Protein AF-A0A1T4PHZ6-F1 (afdb_monomer_lite)

Secondary structure (DSSP, 8-state):
-PPP---HHHHHHHHTTTT-HHHHHHHHHHHHHHHHHHHHHHHHHHHTTSS--SS-HHHHHHHHHHHHHHHHHHHHTT--HHHHHHHHHGGG-

Organism: NCBI:txid1122192

InterPro domains:
  IPR011075 Tetracyclin repressor-like, C-terminal domain [PF16925] (3-90)
  IPR036271 Tetracyclin repressor-like, C-terminal domain superfamily [SSF48498] (3-92)

Radius of gyration: 15.22 Å; chains: 1; bounding box: 36×24×40 Å

pLDDT: mean 88.87, std 12.02, range [40.69, 98.62]

Foldseek 3Di:
DDQPPFDPLLVLVVPPCVPHPVSVVVSVVVLVVQLVVQLVVVVVCVVVVNADPPDHSSVVSNVVVVLSSVVRVCSVVVNDPVVSVVVVVVVRD

Structure (mmCIF, N/CA/C/O backbone):
data_AF-A0A1T4PHZ6-F1
#
_entry.id   AF-A0A1T4PHZ6-F1
#
loop_
_atom_site.group_PDB
_atom_site.id
_atom_site.type_symbol
_atom_site.label_atom_id
_atom_site.label_alt_id
_atom_site.label_comp_id
_atom_site.label_asym_id
_atom_site.label_entity_id
_atom_site.label_seq_id
_atom_site.pdbx_PDB_ins_code
_atom_site.Cartn_x
_atom_site.Cartn_y
_atom_site.Cartn_z
_atom_site.occupancy
_atom_site.B_iso_or_equiv
_atom_site.auth_seq_id
_atom_site.auth_com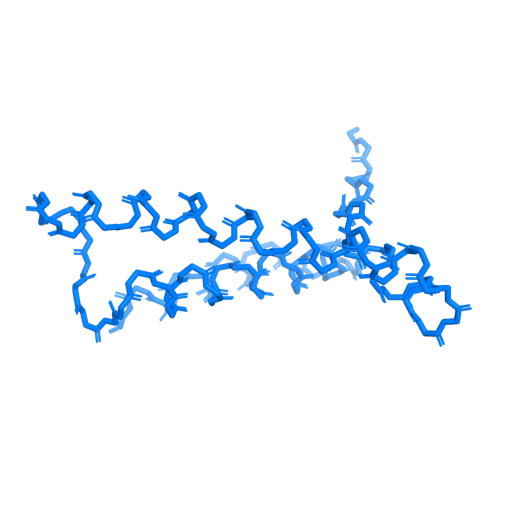p_id
_atom_site.auth_asym_id
_atom_site.auth_atom_id
_atom_site.pdbx_PDB_model_num
ATOM 1 N N . MET A 1 1 ? 22.275 -16.149 1.694 1.00 40.69 1 MET A N 1
ATOM 2 C CA . MET A 1 1 ? 20.937 -15.528 1.817 1.00 40.69 1 MET A CA 1
ATOM 3 C C . MET A 1 1 ? 20.853 -14.470 0.733 1.00 40.69 1 MET A C 1
ATOM 5 O O . MET A 1 1 ? 21.571 -13.485 0.828 1.00 40.69 1 MET A O 1
ATOM 9 N N . GLY A 1 2 ? 20.147 -14.763 -0.363 1.00 45.56 2 GLY A N 1
ATOM 10 C CA . GLY A 1 2 ? 20.151 -13.930 -1.570 1.00 45.56 2 GLY A CA 1
ATOM 11 C C . GLY A 1 2 ? 19.554 -12.544 -1.331 1.00 45.56 2 GLY A C 1
ATOM 12 O O . GLY A 1 2 ? 18.718 -12.371 -0.445 1.00 45.56 2 GLY A O 1
ATOM 13 N N . ILE A 1 3 ? 19.996 -11.565 -2.120 1.00 54.22 3 ILE A N 1
ATOM 14 C CA . ILE A 1 3 ? 19.403 -10.227 -2.142 1.00 54.22 3 ILE A CA 1
ATOM 15 C C . ILE A 1 3 ? 17.934 -10.408 -2.553 1.00 54.22 3 ILE A C 1
ATOM 17 O O . ILE A 1 3 ? 17.691 -10.998 -3.609 1.00 54.22 3 ILE A O 1
ATOM 21 N N . PRO A 1 4 ? 16.948 -9.960 -1.756 1.00 61.41 4 PRO A N 1
ATOM 22 C CA . PRO A 1 4 ? 15.555 -9.999 -2.175 1.00 61.41 4 PRO A CA 1
ATOM 23 C C . PRO A 1 4 ? 15.444 -9.295 -3.527 1.00 61.41 4 PRO A C 1
ATOM 25 O O . PRO A 1 4 ? 15.896 -8.159 -3.661 1.00 61.41 4 PRO A O 1
ATOM 28 N N . HIS A 1 5 ? 14.840 -9.939 -4.527 1.00 66.25 5 HIS A N 1
ATOM 29 C CA . HIS A 1 5 ? 14.703 -9.388 -5.885 1.00 66.25 5 HIS A CA 1
ATOM 30 C C . HIS A 1 5 ? 13.829 -8.109 -5.960 1.00 66.25 5 HIS A C 1
ATOM 32 O O . HIS A 1 5 ? 13.549 -7.594 -7.042 1.00 66.25 5 HIS A O 1
ATOM 38 N N . GLY A 1 6 ? 13.432 -7.558 -4.809 1.00 74.88 6 GLY A N 1
ATOM 39 C CA . GLY A 1 6 ? 12.534 -6.423 -4.678 1.00 74.88 6 GLY A CA 1
ATOM 40 C C . GLY A 1 6 ? 11.089 -6.791 -5.008 1.00 74.88 6 GLY A C 1
ATOM 41 O O . GLY A 1 6 ? 10.726 -7.959 -5.141 1.00 74.88 6 GLY A O 1
ATOM 42 N N . CYS A 1 7 ? 10.248 -5.772 -5.126 1.00 85.31 7 CYS A N 1
ATOM 43 C CA . CYS A 1 7 ? 8.880 -5.904 -5.608 1.00 85.31 7 CYS A CA 1
ATOM 44 C C . CYS A 1 7 ? 8.872 -5.933 -7.142 1.00 85.31 7 CYS A C 1
ATOM 46 O O . CYS A 1 7 ? 9.246 -4.938 -7.762 1.00 85.31 7 CYS A O 1
ATOM 48 N N . LEU A 1 8 ? 8.397 -7.028 -7.752 1.00 90.38 8 LEU A N 1
ATOM 49 C CA . LEU A 1 8 ? 8.244 -7.126 -9.212 1.00 90.38 8 LEU A CA 1
ATOM 50 C C . LEU A 1 8 ? 7.440 -5.941 -9.763 1.00 90.38 8 LEU A C 1
ATOM 52 O O . LEU A 1 8 ? 7.917 -5.239 -10.643 1.00 90.38 8 LEU A O 1
ATOM 56 N N . VAL A 1 9 ? 6.272 -5.660 -9.175 1.00 93.00 9 VAL A N 1
ATOM 57 C CA . VAL A 1 9 ? 5.401 -4.545 -9.590 1.00 93.00 9 VAL A CA 1
ATOM 58 C C . VAL A 1 9 ? 6.121 -3.199 -9.456 1.00 93.00 9 VAL A C 1
ATOM 60 O O . VAL A 1 9 ? 5.985 -2.339 -10.323 1.00 93.00 9 VAL A O 1
ATOM 63 N N . GLY A 1 10 ? 6.928 -3.019 -8.406 1.00 91.50 10 GLY A N 1
ATOM 64 C CA . GLY A 1 10 ? 7.728 -1.809 -8.202 1.00 91.50 10 GLY A CA 1
ATOM 65 C C . GLY A 1 10 ? 8.835 -1.634 -9.233 1.00 91.50 10 GLY A C 1
ATOM 66 O O . GLY A 1 10 ? 8.975 -0.547 -9.785 1.00 91.50 10 GLY A O 1
ATOM 67 N N . ASN A 1 11 ? 9.571 -2.699 -9.546 1.00 90.75 11 ASN A N 1
ATOM 68 C CA . ASN A 1 11 ? 10.597 -2.665 -10.588 1.00 90.75 11 ASN A CA 1
ATOM 69 C C . ASN A 1 11 ? 9.961 -2.391 -11.959 1.00 90.75 11 ASN A C 1
ATOM 71 O O . ASN A 1 11 ? 10.383 -1.470 -12.646 1.00 90.75 11 ASN A O 1
ATOM 75 N N . THR A 1 12 ? 8.869 -3.081 -12.306 1.00 94.31 12 THR A N 1
ATOM 76 C CA . THR A 1 12 ? 8.095 -2.817 -13.531 1.00 94.31 12 THR A CA 1
ATOM 77 C C . THR A 1 12 ? 7.589 -1.373 -13.594 1.00 94.31 12 THR A C 1
ATOM 79 O O . THR A 1 12 ? 7.596 -0.769 -14.663 1.00 94.31 12 THR A O 1
ATOM 82 N N . THR A 1 13 ? 7.194 -0.791 -12.456 1.00 94.31 13 THR A N 1
ATOM 83 C CA . THR A 1 13 ? 6.795 0.626 -12.384 1.00 94.31 13 THR A CA 1
ATOM 84 C C . THR A 1 13 ? 7.942 1.562 -12.737 1.00 94.31 13 THR A C 1
ATOM 86 O O . THR A 1 13 ? 7.734 2.531 -13.456 1.00 94.31 13 THR A O 1
ATOM 89 N N . ALA A 1 14 ? 9.145 1.293 -12.233 1.00 91.31 14 ALA A N 1
ATOM 90 C CA . ALA A 1 14 ? 10.305 2.136 -12.496 1.00 91.31 14 ALA A CA 1
ATOM 91 C C . ALA A 1 14 ? 10.852 1.956 -13.922 1.00 91.31 14 ALA A C 1
ATOM 93 O O . ALA A 1 14 ? 11.283 2.927 -14.535 1.00 91.31 14 ALA A O 1
ATOM 94 N N . GLU A 1 15 ? 10.843 0.723 -14.430 1.00 93.50 15 GLU A N 1
ATOM 95 C CA . GLU A 1 15 ? 11.571 0.344 -15.644 1.00 93.50 15 GLU A CA 1
ATOM 96 C C . GLU A 1 15 ? 10.701 0.319 -16.902 1.00 93.50 15 GLU A C 1
ATOM 98 O O . GLU A 1 15 ? 11.208 0.651 -17.962 1.00 93.50 15 GLU A O 1
ATOM 103 N N . LEU A 1 16 ? 9.424 -0.082 -16.824 1.00 97.00 16 LEU A N 1
ATOM 104 C CA . LEU A 1 16 ? 8.597 -0.338 -18.017 1.00 97.00 16 LEU A CA 1
ATOM 105 C C . LEU A 1 16 ? 7.450 0.657 -18.199 1.00 97.00 16 LEU A C 1
ATOM 107 O O . LEU A 1 16 ? 7.184 1.075 -19.323 1.00 97.00 16 LEU A O 1
ATOM 111 N N . VAL A 1 17 ? 6.799 1.093 -17.117 1.00 96.38 17 VAL A N 1
ATOM 112 C CA . VAL A 1 17 ? 5.672 2.049 -17.184 1.00 96.38 17 VAL A CA 1
ATOM 113 C C . VAL A 1 17 ? 5.968 3.325 -17.992 1.00 96.38 17 VAL A C 1
ATOM 115 O O . VAL A 1 17 ? 5.060 3.778 -18.687 1.00 96.38 17 VAL A O 1
ATOM 118 N N . PRO A 1 18 ? 7.187 3.910 -17.988 1.00 96.06 18 PRO A N 1
ATOM 119 C CA . PRO A 1 18 ? 7.464 5.103 -18.793 1.00 96.06 18 PRO A CA 1
ATOM 120 C C . PRO A 1 18 ? 7.268 4.932 -20.308 1.00 96.06 18 PRO A C 1
ATOM 122 O O . PRO A 1 18 ? 7.137 5.934 -21.008 1.00 96.06 18 PRO A O 1
ATOM 125 N N . HIS A 1 19 ? 7.281 3.700 -20.827 1.00 96.62 19 HIS A N 1
ATOM 126 C CA . HIS A 1 19 ? 7.272 3.440 -22.271 1.00 96.62 19 HIS A CA 1
ATOM 127 C C . HIS A 1 19 ? 6.506 2.177 -22.709 1.00 96.62 19 HIS A C 1
ATOM 129 O O . HIS A 1 19 ? 6.510 1.857 -23.894 1.00 96.62 19 HIS A O 1
ATOM 135 N N . ASP A 1 20 ? 5.836 1.468 -21.797 1.00 98.31 20 ASP A N 1
ATOM 136 C CA . ASP A 1 20 ? 5.037 0.270 -22.082 1.00 98.31 20 ASP A CA 1
ATOM 137 C C . ASP A 1 20 ? 3.623 0.410 -21.484 1.00 98.31 20 ASP A C 1
ATOM 139 O O . ASP A 1 20 ? 3.417 0.446 -20.262 1.00 98.31 20 ASP A O 1
ATOM 143 N N . SER A 1 21 ? 2.623 0.511 -22.364 1.00 97.62 21 SER A N 1
ATOM 144 C CA . SER A 1 21 ? 1.224 0.686 -21.971 1.00 97.62 21 SER A CA 1
ATOM 145 C C . SER A 1 21 ? 0.612 -0.574 -21.359 1.00 97.62 21 SER A C 1
ATOM 147 O O . SER A 1 21 ? -0.188 -0.463 -20.431 1.00 97.62 21 SER A O 1
ATOM 149 N N . GLU A 1 22 ? 1.004 -1.767 -21.812 1.00 98.31 22 GLU A N 1
ATOM 150 C CA . GLU A 1 22 ? 0.512 -3.026 -21.241 1.00 98.31 22 GLU A CA 1
ATOM 151 C C . GLU A 1 22 ? 1.040 -3.193 -19.811 1.00 98.31 22 GLU A C 1
ATOM 153 O O . GLU A 1 22 ? 0.278 -3.470 -18.876 1.00 98.31 22 GLU A O 1
ATOM 158 N N . ALA A 1 23 ? 2.329 -2.914 -19.604 1.00 98.00 23 ALA A N 1
ATOM 159 C CA . ALA A 1 23 ? 2.925 -2.883 -18.27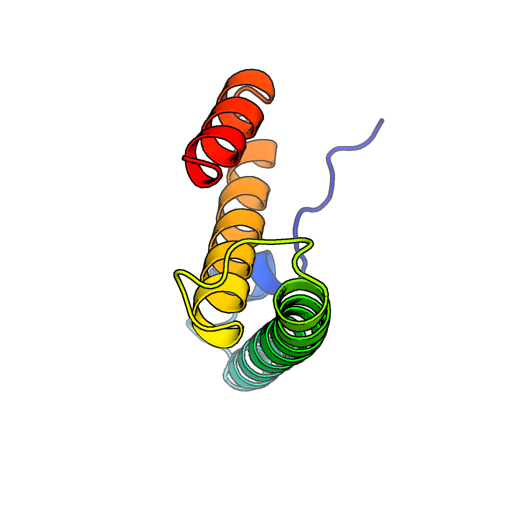3 1.00 98.00 23 ALA A CA 1
ATOM 160 C C . ALA A 1 23 ? 2.223 -1.860 -17.362 1.00 98.00 23 ALA A C 1
ATOM 162 O O . ALA A 1 23 ? 1.943 -2.158 -16.197 1.00 98.00 23 ALA A O 1
ATOM 163 N N . THR A 1 24 ? 1.877 -0.681 -17.890 1.00 98.19 24 THR A N 1
ATOM 164 C CA . THR A 1 24 ? 1.140 0.366 -17.158 1.00 98.19 24 THR A CA 1
ATOM 165 C C . THR A 1 24 ? -0.218 -0.118 -16.663 1.00 98.19 24 THR A C 1
ATOM 167 O O . THR A 1 24 ? -0.576 0.100 -15.498 1.00 98.19 24 THR A O 1
ATOM 170 N N . GLU A 1 25 ? -0.970 -0.817 -17.507 1.00 98.19 25 GLU A N 1
ATOM 171 C CA . GLU A 1 25 ? -2.269 -1.377 -17.138 1.00 98.19 25 GLU A CA 1
ATOM 172 C C . GLU A 1 25 ? -2.137 -2.462 -16.065 1.00 98.19 25 GLU A C 1
ATOM 174 O O . GLU A 1 25 ? -2.877 -2.458 -15.072 1.00 98.19 25 GLU A O 1
ATOM 179 N N . ILE A 1 26 ? -1.169 -3.370 -16.224 1.00 98.12 26 ILE A N 1
ATOM 180 C CA . ILE A 1 26 ? -0.904 -4.451 -15.267 1.00 98.12 26 ILE A CA 1
ATOM 181 C C . ILE A 1 26 ? -0.512 -3.879 -13.903 1.00 98.12 26 ILE A C 1
ATOM 183 O O . ILE A 1 26 ? -1.069 -4.294 -12.880 1.00 98.12 26 ILE A O 1
ATOM 187 N N . VAL A 1 27 ? 0.409 -2.917 -13.871 1.00 97.31 27 VAL A N 1
ATOM 188 C CA . VAL A 1 27 ? 0.867 -2.256 -12.641 1.00 97.31 27 VAL A CA 1
ATOM 189 C C . VAL A 1 27 ? -0.288 -1.527 -11.961 1.00 97.31 27 VAL A C 1
ATOM 191 O O . VAL A 1 27 ? -0.533 -1.740 -10.772 1.00 97.31 27 VAL A O 1
ATOM 194 N N . THR A 1 28 ? -1.051 -0.727 -12.710 1.00 97.12 28 THR A N 1
ATOM 195 C CA . THR A 1 28 ? -2.187 0.034 -12.167 1.00 97.12 28 THR A CA 1
ATOM 196 C C . THR A 1 28 ? -3.228 -0.893 -11.546 1.00 97.12 28 THR A C 1
ATOM 198 O O . THR A 1 28 ? -3.694 -0.656 -10.428 1.00 97.12 28 THR A O 1
ATOM 201 N N . ARG A 1 29 ? -3.572 -1.988 -12.234 1.00 98.00 29 ARG A N 1
ATOM 202 C CA . ARG A 1 29 ? -4.495 -3.008 -11.719 1.00 98.00 29 ARG A CA 1
ATOM 203 C C . ARG A 1 29 ? -3.942 -3.707 -10.479 1.00 98.00 29 ARG A C 1
ATOM 205 O O . ARG A 1 29 ? -4.698 -3.967 -9.546 1.00 98.00 29 ARG A O 1
ATOM 212 N N . SER A 1 30 ? -2.643 -3.990 -10.452 1.00 96.75 30 SER A N 1
ATOM 213 C CA . SER A 1 30 ? -1.982 -4.642 -9.316 1.00 96.75 30 SER A CA 1
ATOM 214 C C . SER A 1 30 ? -2.009 -3.762 -8.068 1.00 96.75 30 SER A C 1
ATOM 216 O O . SER A 1 30 ? -2.373 -4.241 -6.995 1.00 96.75 30 SER A O 1
ATOM 218 N N . TYR A 1 31 ? -1.708 -2.467 -8.206 1.00 96.50 31 TYR A N 1
ATOM 219 C CA . TYR A 1 31 ? -1.791 -1.519 -7.095 1.00 96.50 31 TYR A CA 1
ATOM 220 C C . TYR A 1 31 ? -3.215 -1.321 -6.590 1.00 96.50 31 TYR A C 1
ATOM 222 O O . TYR A 1 31 ? -3.409 -1.349 -5.379 1.00 96.50 31 TYR A O 1
ATOM 230 N N . ARG A 1 32 ? -4.207 -1.202 -7.485 1.00 97.56 32 ARG A N 1
ATOM 231 C CA . ARG A 1 32 ? -5.624 -1.137 -7.084 1.00 97.56 32 ARG A CA 1
ATOM 232 C C . ARG A 1 32 ? -6.034 -2.371 -6.284 1.00 97.56 32 ARG A C 1
ATOM 234 O O . ARG A 1 32 ? -6.515 -2.246 -5.167 1.00 97.56 32 ARG A O 1
ATOM 241 N N . ARG A 1 33 ? -5.734 -3.568 -6.797 1.00 97.50 33 ARG A N 1
ATOM 242 C CA . ARG A 1 33 ? -6.050 -4.824 -6.102 1.00 97.50 33 ARG A CA 1
ATOM 243 C C . ARG A 1 33 ? -5.382 -4.910 -4.730 1.00 97.50 33 ARG A C 1
ATOM 245 O O . ARG A 1 33 ? -6.004 -5.384 -3.785 1.00 97.50 33 ARG A O 1
ATOM 252 N N . PHE A 1 34 ? -4.127 -4.477 -4.619 1.00 95.94 34 PHE A N 1
ATOM 253 C CA . PHE A 1 34 ? -3.435 -4.422 -3.335 1.00 95.94 34 PHE A CA 1
ATOM 254 C C . PHE A 1 34 ? -4.156 -3.484 -2.362 1.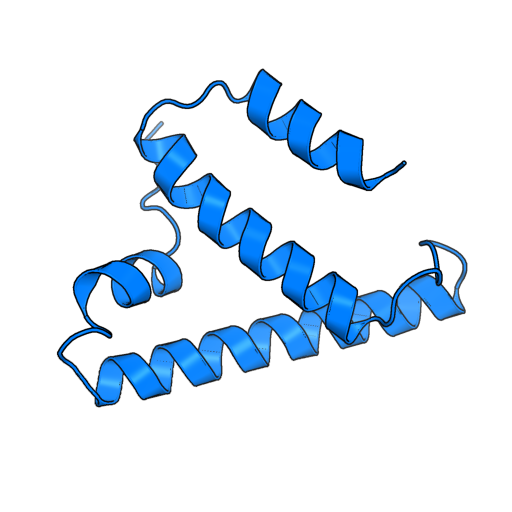00 95.94 34 PHE A C 1
ATOM 256 O O . PHE A 1 34 ? -4.457 -3.892 -1.242 1.00 95.94 34 PHE A O 1
ATOM 263 N N . THR A 1 35 ? -4.467 -2.254 -2.785 1.00 97.81 35 THR A N 1
ATOM 264 C CA . THR A 1 35 ? -5.139 -1.284 -1.913 1.00 97.81 35 THR A CA 1
ATOM 265 C C . THR A 1 35 ? -6.528 -1.745 -1.503 1.00 97.81 35 THR A C 1
ATOM 267 O O . THR A 1 35 ? -6.876 -1.565 -0.344 1.00 97.81 35 THR A O 1
ATOM 270 N N . ASP A 1 36 ? -7.281 -2.397 -2.389 1.00 98.44 36 ASP A N 1
ATOM 271 C CA . ASP A 1 36 ? -8.625 -2.897 -2.083 1.00 98.44 36 ASP A CA 1
ATOM 272 C C . ASP A 1 36 ? -8.577 -3.987 -0.999 1.00 98.44 36 ASP A C 1
ATOM 274 O O . ASP A 1 36 ? -9.283 -3.907 0.005 1.00 98.44 36 ASP A O 1
ATOM 278 N N . ILE A 1 37 ? -7.672 -4.965 -1.141 1.00 98.44 37 ILE A N 1
ATOM 279 C CA . ILE A 1 37 ? -7.497 -6.052 -0.160 1.00 98.44 37 ILE A CA 1
ATOM 280 C C . ILE A 1 37 ? -7.095 -5.497 1.211 1.00 98.44 37 ILE A C 1
ATOM 282 O O . ILE A 1 37 ? -7.610 -5.936 2.244 1.00 98.44 37 ILE A O 1
ATOM 286 N N . VAL A 1 38 ? -6.160 -4.546 1.230 1.00 97.56 38 VAL A N 1
ATOM 287 C CA . VAL A 1 38 ? -5.673 -3.946 2.476 1.00 97.56 38 VAL A CA 1
ATOM 288 C C . VAL A 1 38 ? -6.747 -3.057 3.105 1.00 97.56 38 VAL A C 1
ATOM 290 O O . VAL A 1 38 ? -6.950 -3.142 4.313 1.00 97.56 38 VAL A O 1
ATOM 293 N N . ALA A 1 39 ? -7.485 -2.272 2.317 1.00 98.25 39 ALA A N 1
ATOM 294 C CA . ALA A 1 39 ? -8.592 -1.452 2.807 1.00 98.25 39 ALA A CA 1
ATOM 295 C C . ALA A 1 39 ? -9.702 -2.319 3.418 1.00 98.25 39 ALA A C 1
ATOM 297 O O . ALA A 1 39 ? -10.201 -2.011 4.497 1.00 98.25 39 ALA A O 1
ATOM 298 N N . ASP A 1 40 ? -10.041 -3.451 2.799 1.00 98.62 40 ASP A N 1
ATOM 299 C CA . ASP A 1 40 ? -11.012 -4.391 3.360 1.00 98.62 40 ASP A CA 1
ATOM 300 C C . ASP A 1 40 ? -10.554 -4.972 4.703 1.00 98.62 40 ASP A C 1
ATOM 302 O O . ASP A 1 40 ? -11.367 -5.143 5.615 1.00 98.62 40 ASP A O 1
ATOM 306 N N . ALA A 1 41 ? -9.263 -5.281 4.844 1.00 98.19 41 ALA A N 1
ATOM 307 C CA . ALA A 1 41 ? -8.692 -5.742 6.107 1.00 98.19 41 ALA A CA 1
ATOM 308 C C . ALA A 1 41 ? -8.711 -4.647 7.181 1.00 98.19 41 ALA A C 1
ATOM 310 O O . ALA A 1 41 ? -9.156 -4.902 8.299 1.00 98.19 41 ALA A O 1
ATOM 311 N N . LEU A 1 42 ? -8.304 -3.428 6.824 1.00 97.38 42 LEU A N 1
ATOM 312 C CA . LEU A 1 42 ? -8.319 -2.271 7.717 1.00 97.38 42 LEU A CA 1
ATOM 313 C C . LEU A 1 42 ? -9.734 -1.936 8.183 1.00 97.38 42 LEU A C 1
ATOM 315 O O . LEU A 1 42 ? -9.935 -1.705 9.368 1.00 97.38 42 LEU A O 1
ATOM 319 N N . ARG A 1 43 ? -10.734 -2.010 7.300 1.00 98.12 43 ARG A N 1
ATOM 320 C CA . ARG A 1 43 ? -12.138 -1.775 7.661 1.00 98.12 43 ARG A CA 1
ATOM 321 C C . ARG A 1 43 ? -12.627 -2.746 8.736 1.00 98.12 43 ARG A C 1
ATOM 323 O O . ARG A 1 43 ? -13.323 -2.336 9.659 1.00 98.12 43 ARG A O 1
ATOM 330 N N . ARG A 1 44 ? -12.247 -4.027 8.638 1.00 98.19 44 ARG A N 1
ATOM 331 C CA . ARG A 1 44 ? -12.568 -5.031 9.667 1.00 98.19 44 ARG A CA 1
ATOM 332 C C . ARG A 1 44 ? -11.842 -4.745 10.981 1.00 98.19 44 ARG A C 1
ATOM 334 O O . ARG A 1 44 ? -12.474 -4.795 12.028 1.00 98.19 44 ARG A O 1
ATOM 341 N N . ALA A 1 45 ? -10.553 -4.416 10.918 1.00 96.94 45 ALA A N 1
ATOM 342 C CA . ALA A 1 45 ? -9.744 -4.123 12.100 1.00 96.94 45 ALA A CA 1
ATOM 343 C C . ALA A 1 45 ? -10.222 -2.856 12.836 1.00 96.94 45 ALA A C 1
ATOM 345 O O . ALA A 1 45 ? -10.312 -2.855 14.059 1.00 96.94 45 ALA A O 1
ATOM 346 N N . GLN A 1 46 ? -10.601 -1.803 12.104 1.00 96.56 46 GLN A N 1
ATOM 347 C CA . GLN A 1 46 ? -11.187 -0.581 12.668 1.00 96.56 46 GLN A CA 1
ATOM 348 C C . GLN A 1 46 ? -12.533 -0.866 13.340 1.00 96.56 46 GLN A C 1
ATOM 350 O O . GLN A 1 46 ? -12.748 -0.459 14.477 1.00 96.56 46 GLN A O 1
ATOM 355 N N . ALA A 1 47 ? -13.416 -1.633 12.689 1.00 97.19 47 ALA A N 1
ATOM 356 C CA . ALA A 1 47 ? -14.698 -2.030 13.278 1.00 97.19 47 ALA A CA 1
ATOM 357 C C . ALA A 1 47 ? -14.537 -2.881 14.554 1.00 97.19 47 ALA A C 1
ATOM 359 O O . ALA A 1 47 ? -15.398 -2.837 15.431 1.00 97.19 47 ALA A O 1
ATOM 360 N N . ALA A 1 48 ? -13.442 -3.640 14.664 1.00 97.62 48 ALA A N 1
ATOM 361 C CA . ALA A 1 48 ? -13.083 -4.411 15.853 1.00 97.62 48 ALA A CA 1
ATOM 362 C C . ALA A 1 48 ? -12.327 -3.593 16.923 1.00 97.62 48 ALA A C 1
ATOM 364 O O . ALA A 1 48 ? -12.094 -4.100 18.018 1.00 97.62 48 ALA A O 1
ATOM 365 N N . GLY A 1 49 ? -11.942 -2.344 16.631 1.00 95.31 49 GLY A N 1
ATOM 366 C CA . GLY A 1 49 ? -11.133 -1.506 17.522 1.00 95.31 49 GLY A CA 1
ATOM 367 C C . GLY A 1 49 ? -9.666 -1.941 17.645 1.00 95.31 49 GLY A C 1
ATOM 368 O O . GLY A 1 49 ? -8.997 -1.566 18.603 1.00 95.31 49 GLY A O 1
ATOM 369 N N . GLU A 1 50 ? -9.157 -2.740 16.704 1.00 94.75 50 GLU A N 1
ATOM 370 C CA . GLU A 1 50 ? -7.777 -3.254 16.710 1.00 94.75 50 GLU A CA 1
ATOM 371 C C . GLU A 1 50 ? -6.755 -2.233 16.184 1.00 94.75 50 GLU A C 1
ATOM 373 O O . GLU A 1 50 ? -5.570 -2.306 16.511 1.00 94.75 50 GLU A O 1
ATOM 378 N N . VAL A 1 51 ? -7.200 -1.287 15.352 1.00 90.81 51 VAL A N 1
ATOM 379 C CA . VAL A 1 51 ? -6.379 -0.216 14.766 1.00 90.81 51 VAL A CA 1
ATOM 380 C C . VAL A 1 51 ? -7.125 1.117 14.814 1.00 90.81 51 VAL A C 1
ATOM 382 O O . VAL A 1 51 ? -8.347 1.142 14.955 1.00 90.81 51 VAL A O 1
ATOM 385 N N . THR A 1 52 ? -6.394 2.226 14.683 1.00 86.56 52 THR A N 1
ATOM 386 C CA . THR A 1 52 ? -6.975 3.576 14.716 1.00 86.56 52 THR A CA 1
ATOM 387 C C . THR A 1 52 ? -7.915 3.819 13.530 1.00 86.56 52 THR A C 1
ATOM 389 O O . THR A 1 52 ? -7.694 3.324 12.421 1.00 86.56 52 THR A O 1
ATOM 392 N N . ASP A 1 53 ? -8.946 4.630 13.749 1.00 91.69 53 ASP A N 1
ATOM 393 C CA . ASP A 1 53 ? -9.930 5.066 12.749 1.00 91.69 53 ASP A CA 1
ATOM 394 C C . ASP A 1 53 ? -9.745 6.538 12.332 1.00 91.69 53 ASP A C 1
ATOM 396 O O . ASP A 1 53 ? -10.592 7.132 11.667 1.00 91.69 53 ASP A O 1
ATOM 400 N N . THR A 1 54 ? -8.590 7.121 12.669 1.00 90.31 54 THR A N 1
ATOM 401 C CA . THR A 1 54 ? -8.223 8.513 12.359 1.00 90.31 54 THR A CA 1
ATOM 402 C C . THR A 1 54 ? -8.080 8.792 10.859 1.00 90.31 54 THR A C 1
ATOM 404 O O . THR A 1 54 ? -8.134 9.947 10.437 1.00 90.31 54 THR A O 1
ATOM 407 N N . ALA A 1 55 ? -7.910 7.747 10.046 1.00 91.25 55 ALA A N 1
ATOM 408 C CA . ALA A 1 55 ? -7.883 7.802 8.591 1.00 91.25 55 ALA A CA 1
ATOM 409 C C . ALA A 1 55 ? -8.822 6.744 7.998 1.00 91.25 55 ALA A C 1
ATOM 411 O O . ALA A 1 55 ? -9.071 5.697 8.600 1.00 91.25 55 ALA A O 1
ATOM 412 N N . THR A 1 56 ? -9.313 6.991 6.779 1.00 95.81 56 THR A N 1
ATOM 413 C CA . THR A 1 56 ? -10.126 5.991 6.078 1.00 95.81 56 THR A CA 1
ATOM 414 C C . THR A 1 56 ? -9.285 4.749 5.741 1.00 95.81 56 THR A C 1
ATOM 416 O O . THR A 1 56 ? -8.084 4.888 5.460 1.00 95.81 56 THR A O 1
ATOM 419 N N . PRO A 1 57 ? -9.888 3.543 5.699 1.00 96.81 57 PRO A N 1
ATOM 420 C CA . PRO A 1 57 ? -9.191 2.320 5.299 1.00 96.81 57 PRO A CA 1
ATOM 421 C C . PRO A 1 57 ? -8.434 2.462 3.975 1.00 96.81 57 PRO A C 1
ATOM 423 O O . PRO A 1 57 ? -7.315 1.977 3.832 1.00 96.81 57 PRO A O 1
ATOM 426 N N . GLU A 1 58 ? -9.020 3.162 3.005 1.00 97.31 58 GLU A N 1
ATOM 427 C CA . GLU A 1 58 ? -8.454 3.369 1.673 1.00 97.31 58 GLU A CA 1
ATOM 428 C C . GLU A 1 58 ? -7.225 4.289 1.715 1.00 97.31 58 GLU A C 1
ATOM 430 O O . GLU A 1 58 ? -6.221 4.025 1.045 1.00 97.31 58 GLU A O 1
ATOM 435 N N . ALA A 1 59 ? -7.269 5.353 2.524 1.00 94.94 59 ALA A N 1
ATOM 436 C CA . ALA A 1 59 ? -6.139 6.259 2.699 1.00 94.94 59 ALA A CA 1
ATOM 437 C C . ALA A 1 59 ? -4.958 5.540 3.365 1.00 94.94 59 ALA A C 1
ATOM 439 O O . ALA A 1 59 ? -3.822 5.632 2.889 1.00 94.94 59 ALA A O 1
ATOM 440 N N . GLN A 1 60 ? -5.228 4.764 4.415 1.00 93.75 60 GLN A N 1
ATOM 441 C CA . GLN A 1 60 ? -4.205 4.003 5.125 1.00 93.75 60 GLN A CA 1
ATOM 442 C C . GLN A 1 60 ? -3.655 2.844 4.275 1.00 93.75 60 GLN A C 1
ATOM 444 O O . GLN A 1 60 ? -2.443 2.631 4.246 1.00 93.75 60 GLN A O 1
ATOM 449 N N . ALA A 1 61 ? -4.487 2.159 3.486 1.00 95.75 61 ALA A N 1
ATOM 450 C CA . ALA A 1 61 ? -4.029 1.158 2.520 1.00 95.75 61 ALA A CA 1
ATOM 451 C C . ALA A 1 61 ? -3.072 1.752 1.476 1.00 95.75 61 ALA A C 1
ATOM 453 O O . ALA A 1 61 ? -2.052 1.144 1.138 1.00 95.75 61 ALA A O 1
ATOM 454 N N . ARG A 1 62 ? -3.367 2.961 0.979 1.00 95.81 62 ARG A N 1
ATOM 455 C CA . ARG A 1 62 ? -2.510 3.645 0.004 1.00 95.81 62 ARG A CA 1
ATOM 456 C C . ARG A 1 62 ? -1.188 4.111 0.611 1.00 95.81 62 ARG A C 1
ATOM 458 O O . ARG A 1 62 ? -0.154 3.986 -0.042 1.00 95.81 62 ARG A O 1
ATOM 465 N N . LEU A 1 63 ? -1.202 4.574 1.860 1.00 92.06 63 LEU A N 1
ATOM 466 C CA . LEU A 1 63 ? 0.017 4.857 2.620 1.00 92.06 63 LEU A CA 1
ATOM 467 C C . LEU A 1 63 ? 0.896 3.602 2.740 1.00 92.06 63 LEU A C 1
ATOM 469 O O . LEU A 1 63 ? 2.075 3.646 2.392 1.00 92.06 63 LEU A O 1
ATOM 473 N N . LEU A 1 64 ? 0.318 2.472 3.162 1.00 91.25 64 LEU A N 1
ATOM 474 C CA . LEU A 1 64 ? 1.036 1.198 3.287 1.00 91.25 64 LEU A CA 1
ATOM 475 C C . LEU A 1 64 ? 1.631 0.734 1.953 1.00 91.25 64 LEU A C 1
ATOM 477 O O . LEU A 1 64 ? 2.780 0.291 1.923 1.00 91.25 64 LEU A O 1
ATOM 481 N N . LEU A 1 65 ? 0.895 0.890 0.847 1.00 93.19 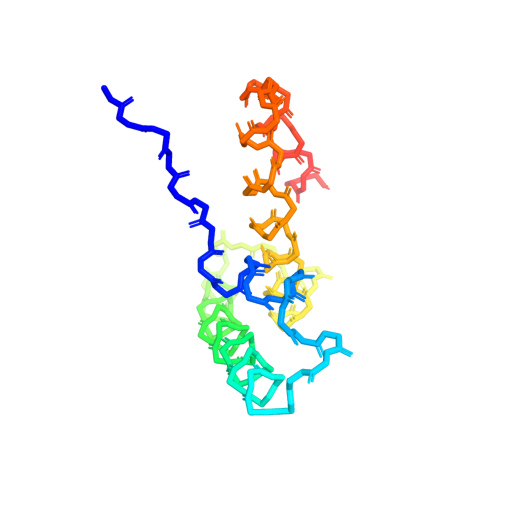65 LEU A N 1
ATOM 482 C CA . LEU A 1 65 ? 1.426 0.618 -0.489 1.00 93.19 65 LEU A CA 1
ATOM 483 C C . LEU A 1 65 ? 2.690 1.446 -0.759 1.00 93.19 65 LEU A C 1
ATOM 485 O O . LEU A 1 65 ? 3.721 0.887 -1.126 1.00 93.19 65 LEU A O 1
ATOM 489 N N . TYR A 1 66 ? 2.635 2.765 -0.571 1.00 91.69 66 TYR A N 1
ATOM 490 C CA . TYR A 1 66 ? 3.774 3.641 -0.859 1.00 91.69 66 TYR A CA 1
ATOM 491 C C . TYR A 1 66 ? 5.003 3.321 -0.009 1.00 91.69 66 TYR A C 1
ATOM 493 O O . TYR A 1 66 ? 6.123 3.359 -0.518 1.00 91.69 66 TYR A O 1
ATOM 501 N N . LEU A 1 67 ? 4.804 2.930 1.248 1.00 87.88 67 LEU A N 1
ATOM 502 C CA . LEU A 1 67 ? 5.893 2.515 2.132 1.00 87.88 67 LEU A CA 1
ATOM 503 C C . LEU A 1 67 ? 6.575 1.244 1.629 1.00 87.88 67 LEU A C 1
ATOM 505 O O . LEU A 1 67 ? 7.795 1.223 1.471 1.00 87.88 67 LEU A O 1
ATOM 509 N N . VAL A 1 68 ? 5.803 0.202 1.313 1.00 85.31 68 VAL A N 1
ATOM 510 C CA . VAL A 1 68 ? 6.351 -1.056 0.778 1.00 85.31 68 VAL A CA 1
ATOM 511 C C . VAL A 1 68 ? 7.110 -0.804 -0.528 1.00 85.31 68 VAL A C 1
ATOM 513 O O . VAL A 1 68 ? 8.214 -1.327 -0.717 1.00 85.31 68 VAL A O 1
ATOM 516 N N . GLN A 1 69 ? 6.567 0.050 -1.399 1.00 88.75 69 GLN A N 1
ATOM 517 C CA . GLN A 1 69 ? 7.214 0.405 -2.660 1.00 88.75 69 GLN A CA 1
ATOM 518 C C . GLN A 1 69 ? 8.505 1.209 -2.460 1.00 88.75 69 GLN A C 1
ATOM 520 O O . GLN A 1 69 ? 9.465 0.968 -3.187 1.00 88.75 69 GLN A O 1
ATOM 525 N N . GLY A 1 70 ? 8.573 2.106 -1.472 1.00 85.44 70 GLY A N 1
ATOM 526 C CA . GLY A 1 70 ? 9.776 2.889 -1.166 1.00 85.44 70 GLY A CA 1
ATOM 527 C C . GLY A 1 70 ? 10.887 2.084 -0.481 1.00 85.44 70 GLY A C 1
ATOM 528 O O . GLY A 1 70 ? 12.070 2.272 -0.770 1.00 85.44 70 GLY A O 1
ATOM 529 N N . LEU A 1 71 ? 10.525 1.134 0.384 1.00 82.44 71 LEU A N 1
ATOM 530 C CA . LEU A 1 71 ? 11.488 0.320 1.134 1.00 82.44 71 LEU A CA 1
ATOM 531 C C . LEU A 1 71 ? 12.193 -0.734 0.270 1.00 82.44 71 LEU A C 1
ATOM 533 O O . LEU A 1 71 ? 13.329 -1.111 0.566 1.00 82.44 71 LEU A O 1
ATOM 537 N N . SER A 1 72 ? 11.555 -1.207 -0.805 1.00 81.38 72 SER A N 1
ATOM 538 C CA . SER A 1 72 ? 12.121 -2.234 -1.691 1.00 81.38 72 SER A CA 1
ATOM 539 C C . SER A 1 72 ? 13.407 -1.761 -2.406 1.00 81.38 72 SER A C 1
ATOM 541 O O . SER A 1 72 ? 14.442 -2.418 -2.259 1.00 81.38 72 SER A O 1
ATOM 543 N N . PRO A 1 73 ? 13.426 -0.618 -3.126 1.00 81.50 73 PRO A N 1
ATOM 544 C CA . PRO A 1 73 ? 14.657 -0.040 -3.670 1.00 81.50 73 PRO A CA 1
ATOM 545 C C . PRO A 1 73 ? 15.668 0.338 -2.585 1.00 81.50 73 PRO A C 1
ATOM 547 O O . PRO A 1 73 ? 16.851 0.047 -2.734 1.00 81.50 73 PRO A O 1
ATOM 550 N N . GLY A 1 74 ? 15.205 0.918 -1.474 1.00 82.62 74 GLY A N 1
ATOM 551 C CA . GLY A 1 74 ? 16.066 1.292 -0.354 1.00 82.62 74 GLY A CA 1
ATOM 552 C C . GLY A 1 74 ? 16.843 0.108 0.230 1.00 82.62 74 GLY A C 1
ATOM 553 O O . GLY A 1 74 ? 18.046 0.195 0.456 1.00 82.62 74 GLY A O 1
ATOM 554 N N . SER A 1 75 ? 16.188 -1.043 0.375 1.00 79.00 75 SER A N 1
ATOM 555 C CA . SER A 1 75 ? 16.835 -2.280 0.831 1.00 79.00 75 SER A CA 1
ATOM 556 C C . SER A 1 75 ? 17.923 -2.759 -0.137 1.00 79.00 75 SER A C 1
ATOM 558 O O . SER A 1 75 ? 18.966 -3.235 0.303 1.00 79.00 75 SER A O 1
ATOM 560 N N . ARG A 1 76 ? 17.719 -2.602 -1.456 1.00 76.44 76 ARG A N 1
ATOM 561 C CA . ARG A 1 76 ? 18.744 -2.903 -2.476 1.00 76.44 76 ARG A CA 1
ATOM 562 C C . ARG A 1 76 ? 19.913 -1.918 -2.433 1.00 76.44 76 ARG A C 1
ATOM 564 O O . ARG A 1 76 ? 21.043 -2.320 -2.681 1.00 76.44 76 ARG A O 1
ATOM 571 N N . ALA A 1 77 ? 19.643 -0.660 -2.091 1.00 83.56 77 ALA A N 1
ATOM 572 C CA . ALA A 1 77 ? 20.653 0.379 -1.905 1.00 83.56 77 ALA A CA 1
ATOM 573 C C . ALA A 1 77 ? 21.429 0.253 -0.578 1.00 83.56 77 ALA A C 1
ATOM 575 O O . ALA A 1 77 ? 22.313 1.064 -0.316 1.00 83.56 77 ALA A O 1
ATOM 576 N N . GLY A 1 78 ? 21.114 -0.742 0.260 1.00 81.62 78 GLY A N 1
ATOM 577 C CA . GLY A 1 78 ? 21.772 -0.938 1.550 1.00 81.62 78 GLY A CA 1
ATOM 578 C C . GLY A 1 78 ? 21.326 0.050 2.628 1.00 81.62 78 GLY A C 1
ATOM 579 O O . GLY A 1 78 ? 22.096 0.307 3.551 1.00 81.62 78 GLY A O 1
ATOM 580 N N . LEU A 1 79 ? 20.108 0.607 2.530 1.00 82.56 79 LEU A N 1
ATOM 581 C CA . LEU A 1 79 ? 19.546 1.404 3.622 1.00 82.56 79 LEU A CA 1
ATOM 582 C C . LEU A 1 79 ? 19.536 0.593 4.920 1.00 82.56 79 LEU A C 1
ATOM 584 O O . LEU A 1 79 ? 19.195 -0.594 4.928 1.00 82.56 79 LEU A O 1
ATOM 588 N N . ASP A 1 80 ? 19.891 1.262 6.016 1.00 85.94 80 ASP A N 1
ATOM 589 C CA . ASP A 1 80 ? 19.908 0.644 7.332 1.00 85.94 80 ASP A CA 1
ATOM 590 C C . ASP A 1 80 ? 18.511 0.128 7.696 1.00 85.94 80 ASP A C 1
ATOM 592 O O . ASP A 1 80 ? 17.530 0.873 7.771 1.00 85.94 80 ASP A O 1
ATOM 596 N N . ARG A 1 81 ? 18.436 -1.183 7.940 1.00 83.62 81 ARG A N 1
ATOM 597 C CA . ARG A 1 81 ? 17.204 -1.862 8.338 1.00 83.62 81 ARG A CA 1
ATOM 598 C C . ARG A 1 81 ? 16.646 -1.275 9.633 1.00 83.62 81 ARG A C 1
ATOM 600 O O . ARG A 1 81 ? 15.428 -1.215 9.777 1.00 83.62 81 ARG A O 1
ATOM 607 N N . THR A 1 82 ? 17.506 -0.853 10.556 1.00 89.75 82 THR A N 1
ATOM 608 C CA . THR A 1 82 ? 17.075 -0.293 11.843 1.00 89.75 82 THR A CA 1
ATOM 609 C C . THR A 1 82 ? 16.367 1.040 11.630 1.00 89.75 82 THR A C 1
ATOM 611 O O . THR A 1 82 ? 15.242 1.213 12.093 1.00 89.75 82 THR A O 1
ATOM 614 N N . ALA A 1 83 ? 16.963 1.940 10.846 1.00 87.75 83 ALA A N 1
ATOM 615 C CA . ALA A 1 83 ? 16.335 3.195 10.442 1.00 87.75 83 ALA A CA 1
ATOM 616 C C . ALA A 1 83 ? 15.014 2.983 9.679 1.00 87.75 83 ALA A C 1
ATOM 618 O O . ALA A 1 83 ? 14.041 3.693 9.928 1.00 87.75 83 ALA A O 1
ATOM 619 N N . ALA A 1 84 ? 14.944 1.988 8.788 1.00 84.00 84 ALA A N 1
ATOM 620 C CA . ALA A 1 84 ? 13.713 1.656 8.066 1.00 84.00 84 ALA A CA 1
ATOM 621 C C . ALA A 1 84 ? 12.579 1.205 9.004 1.00 84.00 84 ALA A C 1
ATOM 623 O O . ALA A 1 84 ? 11.436 1.624 8.831 1.00 84.00 84 ALA A O 1
ATOM 624 N N . LEU A 1 85 ? 12.887 0.379 10.008 1.00 85.94 85 LEU A N 1
ATOM 625 C CA . LEU A 1 85 ? 11.914 -0.040 11.021 1.00 85.94 85 LEU A CA 1
ATOM 626 C C . LEU A 1 85 ? 11.472 1.136 11.898 1.00 85.94 85 LEU A C 1
ATOM 628 O O . LEU A 1 85 ? 10.276 1.314 12.104 1.00 85.94 85 LEU A O 1
ATOM 632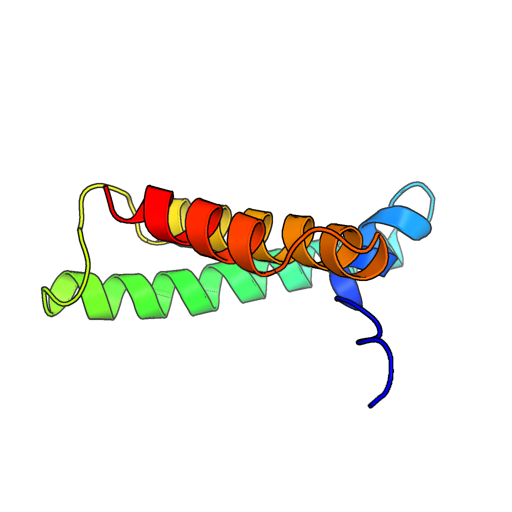 N N . ALA A 1 86 ? 12.405 1.993 12.320 1.00 88.62 86 ALA A N 1
ATOM 633 C CA . ALA A 1 86 ? 12.082 3.197 13.085 1.00 88.62 86 ALA A CA 1
ATOM 634 C C . ALA A 1 86 ? 11.154 4.153 12.310 1.00 88.62 86 ALA A C 1
ATOM 636 O O . ALA A 1 86 ? 10.232 4.727 12.887 1.00 88.62 86 ALA A O 1
ATOM 637 N N . ALA A 1 87 ? 11.351 4.292 10.994 1.00 84.88 87 ALA A N 1
ATOM 638 C CA . ALA A 1 87 ? 10.466 5.083 10.139 1.00 84.88 87 ALA A CA 1
ATOM 639 C C . ALA A 1 87 ? 9.047 4.494 10.045 1.00 84.88 87 ALA A C 1
ATOM 641 O O . ALA A 1 87 ? 8.079 5.248 9.981 1.00 84.88 87 ALA A O 1
ATOM 642 N N . ILE A 1 88 ? 8.909 3.162 10.060 1.00 83.62 88 ILE A N 1
ATOM 643 C CA . ILE A 1 88 ? 7.600 2.494 10.119 1.00 83.62 88 ILE A CA 1
ATOM 644 C C . I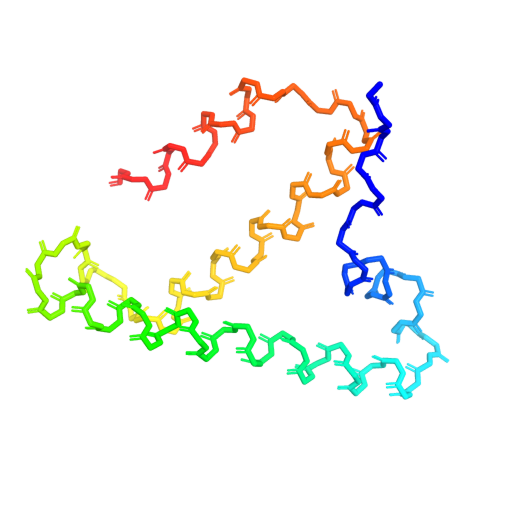LE A 1 88 ? 6.938 2.736 11.479 1.00 83.62 88 ILE A C 1
ATOM 646 O O . ILE A 1 88 ? 5.749 3.040 11.529 1.00 83.62 88 ILE A O 1
ATOM 650 N N . ASP A 1 89 ? 7.689 2.626 12.576 1.00 84.50 89 ASP A N 1
ATOM 651 C CA . ASP A 1 89 ? 7.154 2.834 13.925 1.00 84.50 89 ASP A CA 1
ATOM 652 C C . ASP A 1 89 ? 6.656 4.268 14.145 1.00 84.50 89 ASP A C 1
ATOM 654 O O . ASP A 1 89 ? 5.658 4.464 14.837 1.00 84.50 89 ASP A O 1
ATOM 658 N N . ALA A 1 90 ? 7.269 5.262 13.497 1.00 81.81 90 ALA A N 1
ATOM 659 C CA . ALA A 1 90 ? 6.812 6.651 13.546 1.00 81.81 90 ALA A CA 1
ATOM 660 C C . ALA A 1 90 ? 5.387 6.860 12.992 1.00 81.81 90 ALA A C 1
ATOM 662 O O . ALA A 1 90 ? 4.765 7.871 13.295 1.00 81.81 90 ALA A O 1
ATOM 663 N N . LEU A 1 91 ? 4.848 5.915 12.214 1.00 69.31 91 LEU A N 1
ATOM 664 C CA . LEU A 1 91 ? 3.473 5.966 11.695 1.00 69.31 91 LEU A CA 1
ATOM 665 C C . LEU A 1 91 ? 2.418 5.522 12.713 1.00 69.31 91 LEU A C 1
ATOM 667 O O . LEU A 1 91 ? 1.225 5.595 12.427 1.00 69.31 91 LEU A O 1
ATOM 671 N N . ARG A 1 92 ? 2.847 4.989 13.861 1.00 64.06 92 ARG A N 1
ATOM 672 C CA . ARG A 1 92 ? 1.962 4.591 14.963 1.00 64.06 92 ARG A CA 1
ATOM 673 C C . ARG A 1 92 ? 1.664 5.741 15.935 1.00 64.06 92 ARG A C 1
ATOM 675 O O . ARG A 1 92 ? 0.888 5.522 16.862 1.00 64.06 92 ARG A O 1
ATOM 682 N N . ALA A 1 93 ? 2.299 6.902 15.753 1.00 47.53 93 ALA A N 1
ATOM 683 C CA . ALA A 1 93 ? 2.096 8.123 16.538 1.00 47.53 93 ALA A CA 1
ATOM 684 C C . ALA A 1 93 ? 1.077 9.049 15.861 1.00 47.53 93 ALA A C 1
ATOM 686 O O . ALA A 1 93 ? 0.310 9.696 16.607 1.00 47.53 93 ALA A O 1
#

Sequence (93 aa):
MGIPHGCLVGNTTAELVPHDSEATEIVTRSYRRFTDIVADALRRAQAAGEVTDTATPEAQARLLLYLVQGLSPGSRAGLDRTAALAAIDALRA